Protein AF-A0A3R6RBU1-F1 (afdb_monomer)

Radius of gyration: 19.15 Å; Cα contacts (8 Å, |Δi|>4): 66; chains: 1; bounding box: 36×26×53 Å

Sequence (104 aa):
MIRDAIEECNFSGNILKETDTPEKHKHDILTIHMMRREFEVFDSALKALPTKEHDIVFTFINKERKMLEIAEDRDLAYQTVKNLIGDIKKLLESRTVPYFRETL

Nearest PDB structures (foldseek):
  2h27-assembly2_D  TM=8.951E-01  e=1.008E-01  Escherichia coli K-12
  1or7-assembly3_A  TM=9.163E-01  e=4.493E-01  Escherichia coli
  8z6g-assembly1_B  TM=6.522E-01  e=3.629E-01  Pseudomonas aeruginosa
  8z6g-assembly3_F  TM=6.658E-01  e=6.188E-01  Pseudomonas aeruginosa
  6dxo-assembly1_A  TM=5.872E-01  e=6.188E-01  Streptomyces venezuelae ATCC 10712

Foldseek 3Di:
DVVCCLAVVDCPPVPQVPPPCSPVSSVVSVVSNLVVVLVVQLVVLLVPDPPVLSVLLVCVVVVVDDLVVSCVVVVHDSVVSVVSNVVSVVSSCVRRVVVRDPDD

Mean predicted aligned error: 5.81 Å

Secondary structure (DSSP, 8-state):
-HHHHHHH---TTSTTTTSS-HHHHHHHHHHHHHHHHHHHHHHHHHHTS-HHHHHHHHHHHTTSS-HHHHHHHTT--HHHHHHHHHHHHHHHHHHHGGGS----

Solvent-accessible surface area (backbone atoms only — not comparable to full-atom values): 6020 Å² total; per-residue (Å²): 107,74,62,48,25,44,73,70,65,44,70,72,88,61,77,46,72,89,48,97,52,42,68,59,53,50,51,53,29,51,49,52,40,51,51,51,55,46,45,51,47,39,52,52,56,48,70,68,41,59,72,70,60,30,51,59,43,49,38,44,74,71,63,77,40,53,65,61,55,50,13,64,80,64,79,43,57,50,68,57,48,54,49,51,46,53,53,49,51,55,49,46,47,70,70,28,56,85,70,54,75,87,75,134

Structure (mmCIF, N/CA/C/O backbone):
data_AF-A0A3R6RBU1-F1
#
_entry.id   AF-A0A3R6RBU1-F1
#
loop_
_atom_site.group_PDB
_atom_s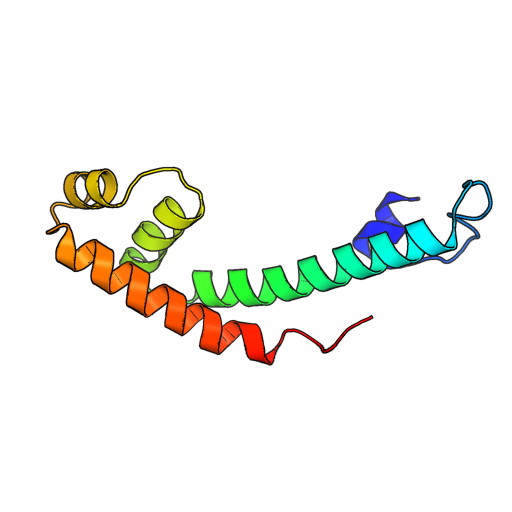ite.id
_atom_site.type_symbol
_atom_site.label_atom_id
_atom_site.label_alt_id
_atom_site.label_comp_id
_atom_site.label_asym_id
_atom_site.label_entity_id
_atom_site.label_seq_id
_atom_site.pdbx_PDB_ins_code
_atom_site.Cartn_x
_atom_site.Cartn_y
_atom_site.Cartn_z
_atom_site.occupancy
_atom_site.B_iso_or_equiv
_atom_site.auth_seq_id
_atom_site.auth_comp_id
_atom_site.auth_asym_id
_atom_site.auth_atom_id
_atom_site.pdbx_PDB_model_num
ATOM 1 N N . MET A 1 1 ? 5.257 -0.195 -30.482 1.00 73.44 1 MET A N 1
ATO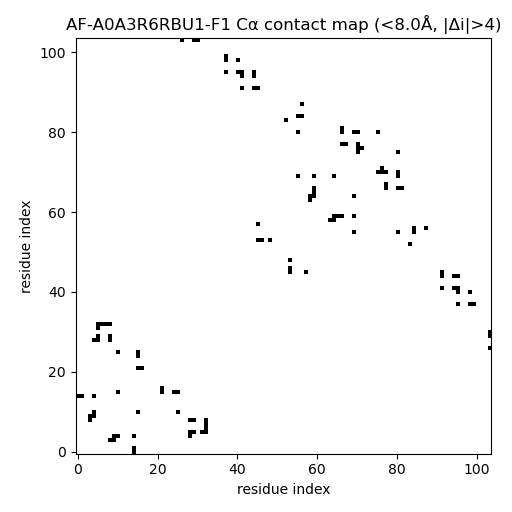M 2 C CA . MET A 1 1 ? 5.521 1.223 -30.120 1.00 73.44 1 MET A CA 1
ATOM 3 C C . MET A 1 1 ? 6.303 1.268 -28.806 1.00 73.44 1 MET A C 1
ATOM 5 O O . MET A 1 1 ? 6.383 0.244 -28.144 1.00 73.44 1 MET A O 1
ATOM 9 N N . ILE A 1 2 ? 6.879 2.410 -28.397 1.00 74.06 2 ILE A N 1
ATOM 10 C CA . ILE A 1 2 ? 7.621 2.504 -27.115 1.00 74.06 2 ILE A CA 1
ATOM 11 C C . ILE A 1 2 ? 6.748 2.147 -25.899 1.00 74.06 2 ILE A C 1
ATOM 13 O O . ILE A 1 2 ? 7.240 1.587 -24.926 1.00 74.06 2 ILE A O 1
ATOM 17 N N . ARG A 1 3 ? 5.435 2.404 -25.992 1.00 78.69 3 ARG A N 1
ATOM 18 C CA . ARG A 1 3 ? 4.434 1.984 -25.005 1.00 78.69 3 ARG A CA 1
ATOM 19 C C . ARG A 1 3 ? 4.461 0.471 -24.782 1.00 78.69 3 ARG A C 1
ATOM 21 O O . ARG A 1 3 ? 4.620 0.055 -23.645 1.00 78.69 3 ARG A O 1
ATOM 28 N N . ASP A 1 4 ? 4.377 -0.324 -25.844 1.00 77.19 4 ASP A N 1
ATOM 29 C CA . ASP A 1 4 ? 4.359 -1.793 -25.754 1.00 77.19 4 ASP A CA 1
ATOM 30 C C . ASP A 1 4 ? 5.673 -2.332 -25.168 1.00 77.19 4 ASP A C 1
ATOM 32 O O . ASP A 1 4 ? 5.671 -3.274 -24.382 1.00 77.19 4 ASP A O 1
ATOM 36 N N . ALA A 1 5 ? 6.804 -1.679 -25.466 1.00 76.62 5 ALA A N 1
ATOM 37 C CA . ALA A 1 5 ? 8.080 -2.018 -24.841 1.00 76.62 5 ALA A CA 1
ATOM 38 C C . ALA A 1 5 ? 8.053 -1.796 -23.319 1.00 76.62 5 ALA A C 1
ATOM 40 O O . ALA A 1 5 ? 8.571 -2.625 -22.579 1.00 76.62 5 ALA A O 1
ATOM 41 N N . ILE A 1 6 ? 7.418 -0.720 -22.847 1.00 77.88 6 ILE A N 1
ATOM 42 C CA . ILE A 1 6 ? 7.269 -0.404 -21.416 1.00 77.88 6 ILE A CA 1
ATOM 43 C C . ILE A 1 6 ? 6.228 -1.307 -20.737 1.00 77.88 6 ILE A C 1
ATOM 45 O O . ILE A 1 6 ? 6.423 -1.736 -19.601 1.00 77.88 6 ILE A O 1
ATOM 49 N N . GLU A 1 7 ? 5.101 -1.567 -21.400 1.00 79.75 7 GLU A N 1
ATOM 50 C CA . GLU A 1 7 ? 3.982 -2.318 -20.827 1.00 79.75 7 GLU A CA 1
ATOM 51 C C . GLU A 1 7 ? 4.251 -3.827 -20.809 1.00 79.75 7 GLU A C 1
ATOM 53 O O . GLU A 1 7 ? 4.075 -4.466 -19.772 1.00 79.75 7 GLU A O 1
ATOM 58 N N . GLU A 1 8 ? 4.748 -4.380 -21.913 1.00 82.50 8 GLU A N 1
ATOM 59 C CA . GLU A 1 8 ? 4.933 -5.823 -22.105 1.00 82.50 8 GLU A CA 1
ATOM 60 C C . GLU A 1 8 ? 6.388 -6.275 -21.917 1.00 82.50 8 GLU A C 1
ATOM 62 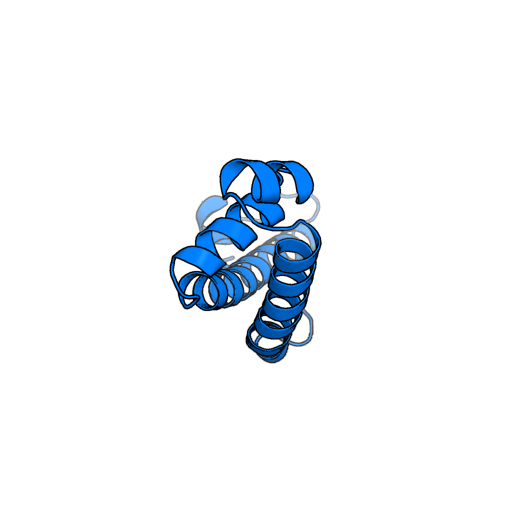O O . GLU A 1 8 ? 6.690 -7.459 -22.055 1.00 82.50 8 GLU A O 1
ATOM 67 N N . CYS A 1 9 ? 7.306 -5.346 -21.624 1.00 83.31 9 CYS A N 1
ATOM 68 C CA . CYS A 1 9 ? 8.749 -5.608 -21.608 1.00 83.31 9 CYS A CA 1
ATOM 69 C C . CYS A 1 9 ? 9.270 -6.177 -22.950 1.00 83.31 9 CYS A C 1
ATOM 71 O O . CYS A 1 9 ? 10.172 -7.017 -22.995 1.00 83.31 9 CYS A O 1
ATOM 73 N N . ASN A 1 10 ? 8.679 -5.743 -24.069 1.00 83.69 10 ASN A N 1
ATOM 74 C CA . ASN A 1 10 ? 8.955 -6.274 -25.402 1.00 83.69 10 ASN A CA 1
ATOM 75 C C . ASN A 1 10 ? 9.866 -5.341 -26.220 1.00 83.69 10 ASN A C 1
ATOM 77 O O . ASN A 1 10 ? 9.437 -4.309 -26.729 1.00 83.69 10 ASN A O 1
ATOM 81 N N . PHE A 1 11 ? 11.127 -5.739 -26.401 1.00 82.31 11 PHE A N 1
ATOM 82 C CA . PHE A 1 11 ? 12.130 -4.970 -27.156 1.00 82.31 11 PHE A CA 1
ATOM 83 C C . PHE A 1 11 ? 12.249 -5.367 -28.638 1.00 82.31 11 PHE A C 1
ATOM 85 O O . PHE A 1 11 ? 13.179 -4.931 -29.323 1.00 82.31 11 PHE A O 1
ATOM 92 N N . SER A 1 12 ? 11.359 -6.226 -29.143 1.00 80.12 12 SER A N 1
ATOM 93 C CA . SER A 1 12 ? 11.398 -6.666 -30.542 1.00 80.12 12 SER A CA 1
ATOM 94 C C . SER A 1 12 ? 11.209 -5.497 -31.519 1.00 80.12 12 SER A C 1
ATOM 96 O O . SER A 1 12 ? 10.585 -4.492 -31.201 1.00 80.12 12 SER A O 1
ATOM 98 N N . GLY A 1 13 ? 11.776 -5.602 -32.726 1.00 76.75 13 GLY A N 1
ATOM 99 C CA . GLY A 1 13 ? 11.586 -4.583 -33.768 1.00 76.75 13 GLY A CA 1
ATOM 100 C C . GLY A 1 13 ? 12.490 -3.348 -33.664 1.00 76.75 13 GLY A C 1
ATOM 101 O O . GLY A 1 13 ? 12.150 -2.314 -34.226 1.00 76.75 13 GLY A O 1
ATOM 102 N N . ASN A 1 14 ? 13.647 -3.446 -32.994 1.00 78.38 14 ASN A N 1
ATOM 103 C CA . ASN A 1 14 ? 14.657 -2.375 -32.919 1.00 78.38 14 ASN A CA 1
ATOM 104 C C . ASN A 1 14 ? 14.142 -1.052 -32.311 1.00 78.38 14 ASN A C 1
ATOM 106 O O . ASN A 1 14 ? 14.672 0.011 -32.624 1.00 78.38 14 ASN A O 1
ATOM 110 N N . ILE A 1 15 ? 13.153 -1.113 -31.412 1.00 81.25 15 ILE A N 1
ATOM 111 C CA . ILE A 1 15 ? 12.446 0.059 -30.851 1.00 81.25 15 ILE A CA 1
ATOM 112 C C . ILE A 1 15 ? 13.400 1.076 -30.192 1.00 81.25 15 ILE A C 1
ATOM 114 O O . ILE A 1 15 ? 13.103 2.265 -30.161 1.00 81.25 15 ILE A O 1
ATOM 118 N N . LEU A 1 16 ? 14.556 0.624 -29.691 1.00 80.75 16 LEU A N 1
ATOM 119 C CA . LEU A 1 16 ? 15.550 1.466 -29.012 1.00 80.75 16 LEU A CA 1
ATOM 120 C C . LEU A 1 16 ? 16.762 1.835 -29.890 1.00 80.75 16 LEU A C 1
ATOM 122 O O . LEU A 1 16 ? 17.642 2.558 -29.433 1.00 80.75 16 LEU A O 1
ATOM 126 N N . LYS A 1 17 ? 16.845 1.358 -31.139 1.00 80.12 17 LYS A N 1
ATOM 127 C CA . LYS A 1 17 ? 18.063 1.448 -31.970 1.00 80.12 17 LYS A CA 1
ATOM 128 C C . LYS A 1 17 ? 18.475 2.881 -32.328 1.00 80.12 17 LYS A C 1
ATOM 130 O O . LYS A 1 17 ? 19.655 3.127 -32.545 1.00 80.12 17 LYS A O 1
ATOM 135 N N . GLU A 1 18 ? 17.519 3.802 -32.391 1.00 81.88 18 GLU A N 1
ATOM 136 C CA . GLU A 1 18 ? 17.754 5.217 -32.720 1.00 81.88 18 GLU A CA 1
ATOM 137 C C . GLU A 1 18 ? 17.927 6.102 -31.476 1.00 81.88 18 GLU A C 1
ATOM 139 O O . GLU A 1 18 ? 18.008 7.320 -31.590 1.00 81.88 18 GLU A O 1
ATOM 144 N N . THR A 1 19 ? 17.962 5.507 -30.281 1.00 82.81 19 THR A N 1
ATOM 145 C CA . THR A 1 19 ? 18.181 6.249 -29.033 1.00 82.81 19 THR A CA 1
ATOM 146 C C . THR A 1 19 ? 19.668 6.387 -28.726 1.00 82.81 19 THR A C 1
ATOM 148 O O . THR A 1 19 ? 20.467 5.522 -29.083 1.00 82.81 19 THR A O 1
ATOM 151 N N . ASP A 1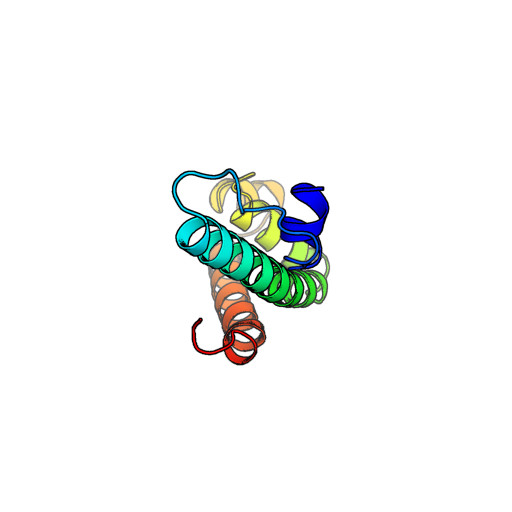 20 ? 20.031 7.444 -28.000 1.00 86.00 20 ASP A N 1
ATOM 152 C CA . ASP A 1 20 ? 21.424 7.709 -27.622 1.00 86.00 20 ASP A CA 1
ATOM 153 C C . ASP A 1 20 ? 21.971 6.669 -26.626 1.00 86.00 20 ASP A C 1
ATOM 155 O O . ASP A 1 20 ? 23.175 6.417 -26.569 1.00 86.00 20 ASP A O 1
ATOM 159 N N . THR A 1 21 ? 21.090 6.055 -25.824 1.00 87.50 21 THR A N 1
ATOM 160 C CA . THR A 1 21 ? 21.459 5.114 -24.751 1.00 87.50 21 THR A CA 1
ATOM 161 C C . THR A 1 21 ? 20.529 3.890 -24.683 1.00 87.50 21 THR A C 1
ATOM 163 O O . THR A 1 21 ? 19.811 3.717 -23.693 1.00 87.50 21 THR A O 1
ATOM 166 N N . PRO A 1 22 ? 20.527 3.006 -25.697 1.00 86.62 22 PRO A N 1
ATOM 167 C CA . PRO A 1 22 ? 19.580 1.890 -25.797 1.00 86.62 22 PRO A CA 1
ATOM 168 C C . PRO A 1 22 ? 19.629 0.933 -24.601 1.00 86.62 22 PRO A C 1
ATOM 170 O O . PRO A 1 22 ? 18.584 0.521 -24.103 1.00 86.62 22 PRO A O 1
ATOM 173 N N . GLU A 1 23 ? 20.821 0.627 -24.083 1.00 87.44 23 GLU A N 1
ATOM 174 C CA . GLU A 1 23 ? 20.972 -0.260 -22.919 1.00 87.44 23 GLU A CA 1
ATOM 175 C C . GLU A 1 23 ? 20.424 0.360 -21.630 1.00 87.44 23 GLU A C 1
ATOM 177 O O . GLU A 1 23 ? 19.786 -0.325 -20.832 1.00 87.44 23 GLU A O 1
ATOM 182 N N . LYS A 1 24 ? 20.592 1.677 -21.449 1.00 89.56 24 LYS A N 1
ATOM 183 C CA . LYS A 1 24 ? 20.005 2.389 -20.309 1.00 89.56 24 LYS A CA 1
ATOM 184 C C . LYS A 1 24 ? 18.481 2.334 -20.372 1.00 89.56 24 LYS A C 1
ATOM 186 O O . LYS A 1 24 ? 17.840 1.979 -19.392 1.00 89.56 24 LYS A O 1
ATOM 191 N N . HIS A 1 25 ? 17.901 2.612 -21.539 1.00 88.31 25 HIS A N 1
ATOM 192 C CA . HIS A 1 25 ? 16.451 2.541 -21.714 1.00 88.31 25 HIS A CA 1
ATOM 193 C C . HIS A 1 25 ? 15.910 1.128 -21.500 1.00 88.31 25 HIS A C 1
ATOM 195 O O . HIS A 1 25 ? 14.848 0.965 -20.905 1.00 88.31 25 HIS A O 1
ATOM 201 N N . LYS A 1 26 ? 16.647 0.101 -21.932 1.00 88.19 26 LYS A N 1
ATOM 202 C CA . LYS A 1 26 ? 16.296 -1.296 -21.674 1.00 88.19 26 LYS A CA 1
ATOM 203 C C . LYS A 1 26 ? 16.275 -1.602 -20.176 1.00 88.19 26 LYS A C 1
ATOM 205 O O . LYS A 1 26 ? 15.310 -2.194 -19.697 1.00 88.19 26 LYS A O 1
ATOM 210 N N . HIS A 1 27 ? 17.297 -1.163 -19.442 1.00 88.62 27 HIS A N 1
ATOM 211 C CA . HIS A 1 27 ? 17.366 -1.308 -17.989 1.00 88.62 27 HIS A CA 1
ATOM 212 C C . HIS A 1 27 ? 16.221 -0.567 -17.276 1.00 88.62 27 HIS A C 1
ATOM 214 O O . HIS A 1 27 ? 15.569 -1.133 -16.398 1.00 88.62 27 HIS A O 1
ATOM 220 N N . ASP A 1 28 ? 15.926 0.670 -17.680 1.00 88.75 28 ASP A N 1
ATOM 221 C CA . ASP A 1 28 ? 14.831 1.467 -17.114 1.00 88.75 28 ASP A CA 1
ATOM 222 C C . ASP A 1 28 ? 13.468 0.795 -17.358 1.00 88.75 28 ASP A C 1
ATOM 224 O O . ASP A 1 28 ? 12.655 0.671 -16.443 1.00 88.75 28 ASP A O 1
ATOM 228 N N . ILE A 1 29 ? 13.232 0.290 -18.574 1.00 88.62 29 ILE A N 1
ATOM 229 C CA . ILE A 1 29 ? 12.010 -0.445 -18.935 1.00 88.62 29 ILE A CA 1
ATOM 230 C C . ILE A 1 29 ? 11.868 -1.725 -18.108 1.00 88.62 29 ILE A C 1
ATOM 232 O O . ILE A 1 29 ? 10.792 -1.999 -17.576 1.00 88.62 29 ILE A O 1
ATOM 236 N N . LEU A 1 30 ? 12.947 -2.499 -17.974 1.00 87.44 30 LEU A N 1
ATOM 237 C CA . LEU A 1 30 ? 12.970 -3.697 -17.138 1.00 87.44 30 LEU A CA 1
ATOM 238 C C . LEU A 1 30 ? 12.653 -3.362 -15.675 1.00 87.44 30 LEU A C 1
ATOM 240 O O . LEU A 1 30 ? 11.839 -4.041 -15.052 1.00 87.44 30 LEU A O 1
ATOM 244 N N . THR A 1 31 ? 13.232 -2.279 -15.155 1.00 87.94 31 THR A N 1
ATOM 245 C CA . THR A 1 31 ? 12.986 -1.803 -13.787 1.00 87.94 31 THR A CA 1
ATOM 246 C C . THR A 1 31 ? 11.508 -1.471 -13.589 1.00 87.94 31 THR A C 1
ATOM 248 O O . THR A 1 31 ? 10.881 -1.976 -12.662 1.00 87.94 31 THR A O 1
ATOM 251 N N . ILE A 1 32 ? 10.916 -0.692 -14.501 1.00 88.00 32 ILE A N 1
ATOM 252 C CA . ILE A 1 32 ? 9.491 -0.335 -14.456 1.00 88.00 32 ILE A CA 1
ATOM 253 C C . ILE A 1 32 ? 8.604 -1.584 -14.521 1.00 88.00 32 ILE A C 1
ATOM 255 O O . ILE A 1 32 ? 7.631 -1.686 -13.772 1.00 88.00 32 ILE A O 1
ATOM 259 N N . HIS A 1 33 ? 8.925 -2.542 -15.392 1.00 86.94 33 HIS A N 1
ATOM 260 C CA . HIS A 1 33 ? 8.154 -3.777 -15.524 1.00 86.94 33 HIS A CA 1
ATOM 261 C C . HIS A 1 33 ? 8.156 -4.596 -14.223 1.00 86.94 33 HIS A C 1
ATOM 263 O O . HIS A 1 33 ? 7.100 -5.051 -13.777 1.00 86.94 33 HIS A O 1
ATOM 269 N N . MET A 1 34 ? 9.311 -4.731 -13.565 1.00 85.69 34 MET A N 1
ATOM 270 C CA . MET A 1 34 ? 9.391 -5.397 -12.262 1.00 85.69 34 MET A CA 1
ATOM 271 C C . MET A 1 34 ? 8.619 -4.639 -11.180 1.00 85.69 34 MET A C 1
ATOM 273 O O . MET A 1 34 ? 7.818 -5.255 -10.482 1.00 85.69 34 MET A O 1
ATOM 277 N N . MET A 1 35 ? 8.771 -3.312 -11.097 1.00 87.44 35 MET A N 1
ATOM 278 C CA . MET A 1 35 ? 8.043 -2.484 -10.128 1.00 87.44 35 MET A CA 1
ATOM 279 C C . MET A 1 35 ? 6.524 -2.631 -10.266 1.00 87.44 35 MET A C 1
ATOM 281 O O . MET A 1 35 ? 5.813 -2.651 -9.265 1.00 87.44 35 MET A O 1
ATOM 285 N N . ARG A 1 36 ? 6.002 -2.753 -11.494 1.00 88.31 36 ARG A N 1
ATOM 286 C CA . ARG A 1 36 ? 4.565 -2.979 -11.730 1.00 88.31 36 ARG A CA 1
ATOM 287 C C . ARG A 1 36 ? 4.102 -4.310 -11.155 1.00 88.31 36 ARG A C 1
ATOM 289 O O . ARG A 1 36 ? 3.086 -4.347 -10.472 1.00 88.31 36 ARG A O 1
ATOM 296 N N . ARG A 1 37 ? 4.872 -5.376 -11.367 1.00 86.56 37 ARG A N 1
ATOM 297 C CA . ARG A 1 37 ? 4.585 -6.690 -10.783 1.00 86.56 37 ARG A CA 1
ATOM 298 C C . ARG A 1 37 ? 4.642 -6.659 -9.253 1.00 86.56 37 ARG A C 1
ATOM 300 O O . ARG A 1 37 ? 3.785 -7.234 -8.592 1.00 86.56 37 ARG A O 1
ATOM 307 N N . GLU A 1 38 ? 5.642 -5.996 -8.683 1.00 90.38 38 GLU A N 1
ATOM 308 C CA . GLU A 1 38 ? 5.770 -5.822 -7.231 1.00 90.38 38 GLU A CA 1
ATOM 309 C C . GLU A 1 38 ? 4.589 -5.027 -6.659 1.00 90.38 38 GLU A C 1
ATOM 311 O O . GLU A 1 38 ? 4.022 -5.393 -5.625 1.00 90.38 38 GLU A O 1
ATOM 316 N N . PHE A 1 39 ? 4.160 -3.987 -7.378 1.00 91.50 39 PHE A N 1
ATOM 317 C CA . PHE A 1 39 ? 2.983 -3.204 -7.035 1.00 91.50 39 PHE A CA 1
ATOM 318 C C . PHE A 1 39 ? 1.690 -4.022 -7.121 1.00 91.50 39 PHE A C 1
ATOM 320 O O . PHE A 1 39 ? 0.851 -3.888 -6.242 1.00 91.50 39 PHE A O 1
ATOM 327 N N . GLU A 1 40 ? 1.525 -4.905 -8.108 1.00 92.75 40 GLU A N 1
ATOM 328 C CA . GLU A 1 40 ? 0.357 -5.797 -8.205 1.00 92.75 40 GLU A CA 1
ATOM 329 C C . GLU A 1 40 ? 0.242 -6.739 -7.000 1.00 92.75 40 GLU A C 1
ATOM 331 O O . GLU A 1 40 ? -0.858 -6.964 -6.486 1.00 92.75 40 GLU A O 1
ATOM 336 N N . VAL A 1 41 ? 1.371 -7.263 -6.507 1.00 93.31 41 VAL A N 1
ATOM 337 C CA . VAL A 1 41 ? 1.392 -8.073 -5.279 1.00 93.31 41 VAL A CA 1
ATOM 338 C C . VAL A 1 41 ? 0.991 -7.223 -4.072 1.00 93.31 41 VAL A C 1
ATOM 340 O O . VAL A 1 41 ? 0.173 -7.656 -3.257 1.00 93.31 41 VAL A O 1
ATOM 343 N N . PHE A 1 42 ? 1.526 -6.003 -3.966 1.00 94.56 42 PHE A N 1
ATOM 344 C CA . PHE A 1 42 ? 1.161 -5.060 -2.909 1.00 94.56 42 PHE A CA 1
ATOM 345 C C . PHE A 1 42 ? -0.319 -4.673 -2.935 1.00 94.56 42 PHE A C 1
ATOM 347 O O . PHE A 1 42 ? -0.995 -4.772 -1.912 1.00 94.56 42 PHE A O 1
ATOM 354 N N . ASP A 1 43 ? -0.837 -4.288 -4.096 1.00 95.12 43 ASP A N 1
ATOM 355 C CA . ASP A 1 43 ? -2.229 -3.900 -4.303 1.00 95.12 43 ASP A CA 1
ATOM 356 C C . ASP A 1 43 ? -3.180 -5.063 -3.986 1.00 95.12 43 ASP A C 1
ATOM 358 O O . ASP A 1 43 ? -4.179 -4.882 -3.291 1.00 95.12 43 ASP A O 1
ATOM 362 N N . SER A 1 44 ? -2.824 -6.286 -4.389 1.00 95.31 44 SER A N 1
ATOM 363 C CA . SER A 1 44 ? -3.582 -7.491 -4.034 1.00 95.31 44 SER A CA 1
ATOM 364 C C . SER A 1 44 ? -3.603 -7.732 -2.521 1.00 95.31 44 SER A C 1
ATOM 366 O O . SER A 1 44 ? -4.654 -8.035 -1.952 1.00 95.31 44 SER A O 1
ATOM 368 N N . ALA A 1 45 ? -2.461 -7.572 -1.844 1.00 95.62 45 ALA A N 1
ATOM 369 C CA . ALA A 1 45 ? -2.373 -7.721 -0.393 1.00 95.62 45 ALA A CA 1
ATOM 370 C C . ALA A 1 45 ? -3.168 -6.636 0.355 1.00 95.62 45 ALA A C 1
ATOM 372 O O . ALA A 1 45 ? -3.787 -6.940 1.378 1.00 95.62 45 ALA A O 1
ATOM 373 N N . LEU A 1 46 ? -3.179 -5.404 -0.164 1.00 96.25 46 LEU A N 1
ATOM 374 C CA . LEU A 1 46 ? -3.950 -4.282 0.368 1.00 96.25 46 LEU A CA 1
ATOM 375 C C . LEU A 1 46 ? -5.457 -4.516 0.204 1.00 96.25 46 LEU A C 1
ATOM 377 O O . LEU A 1 46 ? -6.194 -4.420 1.182 1.00 96.25 46 LEU A O 1
ATOM 381 N N . LYS A 1 47 ? -5.914 -4.911 -0.990 1.00 95.62 47 LYS A N 1
ATOM 382 C CA . LYS A 1 47 ? -7.330 -5.208 -1.292 1.00 95.62 47 LYS A CA 1
ATOM 383 C C . LYS A 1 47 ? -7.897 -6.399 -0.518 1.00 95.62 47 LYS A C 1
ATOM 385 O O . LYS A 1 47 ? -9.109 -6.503 -0.368 1.00 95.62 47 LYS A O 1
ATOM 390 N N . ALA A 1 48 ? -7.040 -7.290 -0.024 1.00 96.31 48 ALA A N 1
ATOM 391 C CA . ALA A 1 48 ? -7.439 -8.421 0.810 1.00 96.31 48 ALA A CA 1
ATOM 392 C C . ALA A 1 48 ? -7.692 -8.048 2.286 1.00 96.31 48 ALA A C 1
ATOM 394 O O . ALA A 1 48 ? -8.077 -8.914 3.076 1.00 96.31 48 ALA A O 1
ATOM 395 N N . LEU A 1 49 ? -7.437 -6.799 2.692 1.00 97.00 49 LEU A N 1
ATOM 396 C CA . LEU A 1 49 ? -7.769 -6.316 4.032 1.00 97.00 49 LEU A CA 1
ATOM 397 C C . LEU A 1 49 ? -9.291 -6.184 4.206 1.00 97.00 49 LEU A C 1
ATOM 399 O O . LEU A 1 49 ? -9.999 -5.916 3.233 1.00 97.0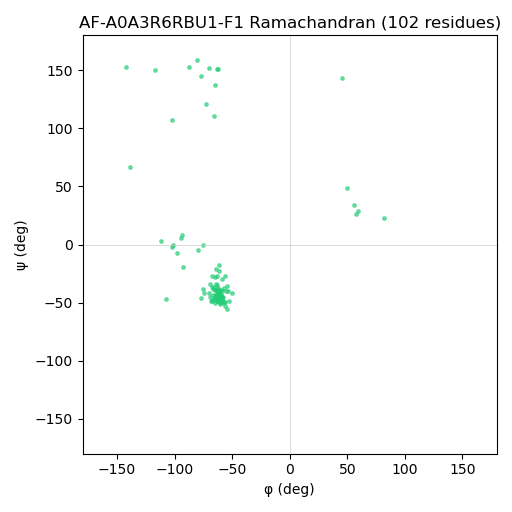0 49 LEU A O 1
ATOM 403 N N . PRO A 1 50 ? -9.819 -6.313 5.438 1.00 96.88 50 PRO A N 1
ATOM 404 C CA . PRO A 1 50 ? -11.218 -5.994 5.676 1.00 96.88 50 PRO A CA 1
ATOM 405 C C . PRO A 1 50 ? -11.492 -4.506 5.399 1.00 96.88 50 PRO A C 1
ATOM 407 O O . PRO A 1 50 ? -10.610 -3.656 5.523 1.00 96.88 50 PRO A O 1
ATOM 410 N N . THR A 1 51 ? -12.724 -4.188 4.992 1.00 96.06 51 THR A N 1
ATOM 411 C CA . THR A 1 51 ? -13.087 -2.885 4.406 1.00 96.06 51 THR A CA 1
ATOM 412 C C . THR A 1 51 ? -12.692 -1.685 5.268 1.00 96.06 51 THR A C 1
ATOM 414 O O . THR A 1 51 ? -12.236 -0.675 4.737 1.00 96.06 51 THR A O 1
ATOM 417 N N . LYS A 1 52 ? -12.847 -1.784 6.593 1.00 94.50 52 LYS A N 1
ATOM 418 C CA . LYS A 1 52 ? -12.548 -0.686 7.523 1.00 94.50 52 LYS A CA 1
ATOM 419 C C . LYS A 1 52 ? -11.044 -0.414 7.600 1.00 94.50 52 LYS A C 1
ATOM 421 O O . LYS A 1 52 ? -10.608 0.731 7.564 1.00 94.50 52 LYS A O 1
ATOM 426 N N . GLU A 1 53 ? -10.259 -1.472 7.714 1.00 96.19 53 GLU A N 1
ATOM 427 C CA . GLU A 1 53 ? -8.804 -1.452 7.765 1.00 96.19 53 GLU A CA 1
ATOM 428 C C . GLU A 1 53 ? -8.203 -0.987 6.442 1.00 96.19 53 GLU A C 1
ATOM 430 O O . GLU A 1 53 ? -7.293 -0.156 6.444 1.00 96.19 53 GLU A O 1
ATOM 435 N N . HIS A 1 54 ? -8.747 -1.488 5.329 1.00 97.00 54 HIS A N 1
ATOM 436 C CA . HIS A 1 54 ? -8.395 -1.046 3.987 1.00 97.00 54 HIS A CA 1
ATOM 437 C C . HIS A 1 54 ? -8.562 0.467 3.863 1.00 97.00 54 HIS A C 1
ATOM 439 O O . HIS A 1 54 ? -7.610 1.149 3.513 1.00 97.00 54 HIS A O 1
ATOM 445 N N . ASP A 1 55 ? -9.748 0.992 4.173 1.00 95.69 55 ASP A N 1
ATOM 446 C CA . ASP A 1 55 ? -10.065 2.416 4.060 1.00 95.69 55 ASP A CA 1
ATOM 447 C C . ASP A 1 55 ? -9.101 3.297 4.879 1.00 95.69 55 ASP A C 1
ATOM 449 O O . ASP A 1 55 ? -8.464 4.192 4.326 1.00 95.69 55 ASP A O 1
ATOM 453 N N . ILE A 1 56 ? -8.881 2.969 6.157 1.00 96.31 56 ILE A N 1
ATOM 454 C CA . ILE A 1 56 ? -7.957 3.715 7.030 1.00 96.31 56 ILE A CA 1
ATOM 455 C C . ILE A 1 56 ? -6.530 3.736 6.462 1.00 96.31 56 ILE A C 1
ATOM 457 O O . ILE A 1 56 ? -5.873 4.781 6.433 1.00 96.31 56 ILE A O 1
ATOM 461 N N . VAL A 1 57 ? -6.023 2.578 6.037 1.00 96.19 57 VAL A N 1
ATOM 462 C CA . VAL A 1 57 ? -4.637 2.456 5.570 1.00 96.19 57 VAL A CA 1
ATOM 463 C C . VAL A 1 57 ? -4.459 3.042 4.177 1.00 96.19 57 VAL A C 1
ATOM 465 O O . VAL A 1 57 ? -3.447 3.696 3.934 1.00 96.19 57 VAL A O 1
ATOM 468 N N . PHE A 1 58 ? -5.432 2.865 3.287 1.00 95.69 58 PHE A N 1
ATOM 469 C CA . PHE A 1 58 ? -5.422 3.418 1.937 1.00 95.69 58 PHE A CA 1
ATOM 470 C C . PHE A 1 58 ? -5.360 4.948 1.971 1.00 95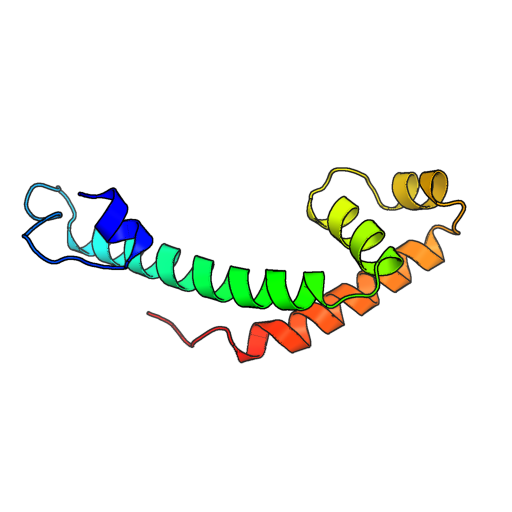.69 58 PHE A C 1
ATOM 472 O O . PHE A 1 58 ? -4.444 5.535 1.392 1.00 95.69 58 PHE A O 1
ATOM 479 N N . THR A 1 59 ? -6.247 5.594 2.736 1.00 95.38 59 THR A N 1
ATOM 480 C CA . THR A 1 59 ? -6.260 7.057 2.900 1.00 95.38 59 THR A CA 1
ATOM 481 C C . THR A 1 59 ? -4.939 7.575 3.483 1.00 95.38 59 THR A C 1
ATOM 483 O O . THR A 1 59 ? -4.418 8.605 3.042 1.00 95.38 59 THR A O 1
ATOM 486 N N . PHE A 1 60 ? -4.343 6.847 4.437 1.00 96.25 60 PHE A N 1
ATOM 487 C CA . PHE A 1 60 ? -3.045 7.215 5.004 1.00 96.25 60 PHE A CA 1
ATOM 488 C C . PHE A 1 60 ? -1.888 7.063 4.001 1.00 96.25 60 PHE A C 1
ATOM 490 O O . PHE A 1 60 ? -1.074 7.978 3.859 1.00 96.25 60 PHE A O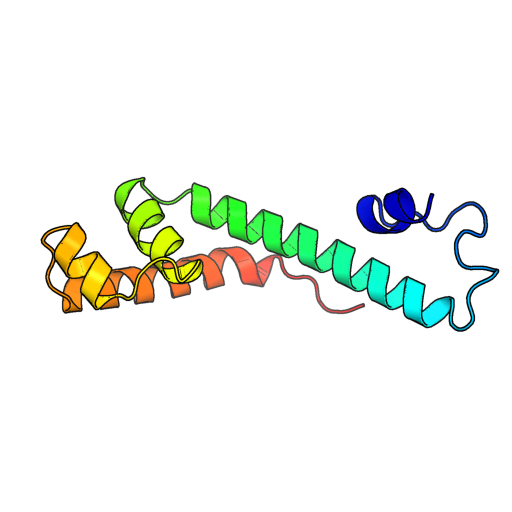 1
ATOM 497 N N . ILE A 1 61 ? -1.792 5.924 3.304 1.00 93.56 61 ILE A N 1
ATOM 498 C CA . ILE A 1 61 ? -0.705 5.633 2.351 1.00 93.56 61 ILE A CA 1
ATOM 499 C C . ILE A 1 61 ? -0.733 6.615 1.177 1.00 93.56 61 ILE A C 1
ATOM 501 O O . ILE A 1 61 ? 0.320 7.125 0.787 1.00 93.56 61 ILE A O 1
ATOM 505 N N . ASN A 1 62 ? -1.925 6.949 0.677 1.00 92.81 62 ASN A N 1
ATOM 506 C CA . ASN A 1 62 ? -2.101 7.923 -0.401 1.00 92.81 62 ASN A CA 1
ATOM 507 C C . ASN A 1 62 ? -1.927 9.378 0.048 1.00 92.81 62 ASN A C 1
ATOM 509 O O . ASN A 1 62 ? -2.010 10.286 -0.776 1.00 92.81 62 ASN A O 1
ATOM 513 N N . LYS A 1 63 ? -1.641 9.616 1.336 1.00 92.06 63 LYS A N 1
ATOM 514 C CA . LYS A 1 63 ? -1.468 10.951 1.927 1.00 92.06 63 LYS A CA 1
ATOM 515 C C . LYS A 1 63 ? -2.690 11.858 1.738 1.00 92.06 63 LYS A C 1
ATOM 517 O O . LYS A 1 63 ? -2.551 13.078 1.750 1.00 92.06 63 LYS A O 1
ATOM 522 N N . GLU A 1 64 ? -3.875 11.271 1.594 1.00 92.75 64 GLU A N 1
ATOM 523 C CA . GLU A 1 64 ? -5.141 12.007 1.508 1.00 92.75 64 GLU A CA 1
ATOM 524 C C . GLU A 1 64 ? -5.492 12.654 2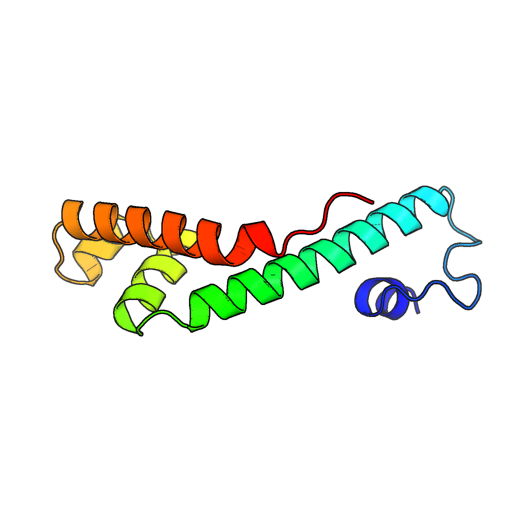.854 1.00 92.75 64 GLU A C 1
ATOM 526 O O . GLU A 1 64 ? -6.060 13.748 2.901 1.00 92.75 64 GLU A O 1
ATOM 531 N N . ARG A 1 65 ? -5.123 11.979 3.951 1.00 95.06 65 ARG A N 1
ATOM 532 C CA . ARG A 1 65 ? -5.295 12.440 5.332 1.00 95.06 65 ARG A CA 1
ATOM 533 C C . ARG A 1 65 ? -4.115 12.046 6.212 1.00 95.06 65 ARG A C 1
ATOM 535 O O . ARG A 1 65 ? -3.463 11.019 6.005 1.00 95.06 65 ARG A O 1
ATOM 542 N N . LYS A 1 66 ? -3.870 12.835 7.256 1.00 95.69 66 LYS A N 1
ATOM 543 C CA . LYS A 1 66 ? -2.963 12.477 8.359 1.00 95.69 66 LYS A CA 1
ATOM 544 C C . LYS A 1 66 ? -3.669 11.558 9.356 1.00 95.69 66 LYS A C 1
ATOM 546 O O . LYS A 1 66 ? -4.884 11.579 9.483 1.00 95.69 66 LYS A O 1
ATOM 551 N N . MET A 1 67 ? -2.898 10.807 10.146 1.00 95.94 67 MET A N 1
ATOM 552 C CA . MET A 1 67 ? -3.450 9.895 11.165 1.00 95.94 67 MET A CA 1
ATOM 553 C C . MET A 1 67 ? -4.414 10.575 12.150 1.00 95.94 67 MET A C 1
ATOM 555 O O . MET A 1 67 ? -5.370 9.942 12.578 1.00 95.94 67 MET A O 1
ATOM 559 N N . LEU A 1 68 ? -4.154 11.838 12.517 1.00 96.44 68 LEU A N 1
ATOM 560 C CA . LEU A 1 68 ? -5.035 12.602 13.404 1.00 96.44 68 LEU A CA 1
ATOM 561 C C . LEU A 1 68 ? -6.387 12.884 12.739 1.00 96.44 68 LEU A C 1
ATOM 563 O O . LEU A 1 68 ? -7.417 12.607 13.333 1.00 96.44 68 LEU A O 1
ATOM 567 N N . GLU A 1 69 ? -6.369 13.338 11.488 1.00 97.31 69 GLU A N 1
ATOM 568 C CA . GLU A 1 69 ? -7.582 13.617 10.711 1.00 97.31 69 GLU A CA 1
ATOM 569 C C . GLU A 1 69 ? -8.393 12.330 10.487 1.00 97.31 69 GLU A C 1
ATOM 571 O O . GLU A 1 69 ? -9.605 12.331 10.631 1.00 97.31 69 GLU A O 1
ATOM 576 N N . ILE A 1 70 ? -7.729 11.195 10.231 1.00 96.50 70 ILE A N 1
ATOM 577 C CA . ILE A 1 70 ? -8.398 9.886 10.113 1.00 96.50 70 ILE A CA 1
ATOM 578 C C . ILE A 1 70 ? -9.043 9.466 11.440 1.00 96.50 70 ILE A C 1
ATOM 580 O O . ILE A 1 70 ? -10.121 8.875 11.445 1.00 96.50 70 ILE A O 1
ATOM 584 N N . ALA A 1 71 ? -8.377 9.733 12.565 1.00 97.06 71 ALA A N 1
ATOM 585 C CA . ALA A 1 71 ? -8.906 9.429 13.889 1.00 97.06 71 ALA A CA 1
ATOM 586 C C . ALA A 1 71 ? -10.171 10.252 14.181 1.00 97.06 71 ALA A C 1
ATOM 588 O O . ALA A 1 71 ? -11.163 9.690 14.638 1.00 97.06 71 ALA A O 1
ATOM 589 N N . GLU A 1 72 ? -10.157 11.541 13.837 1.00 96.88 72 GLU A N 1
ATOM 590 C CA . GLU A 1 72 ? -11.310 12.441 13.944 1.00 96.88 72 GLU A CA 1
ATOM 591 C C . GLU A 1 72 ? -12.456 12.017 13.005 1.00 96.88 72 GLU A C 1
ATOM 593 O O . GLU A 1 72 ? -13.577 11.811 13.466 1.00 96.88 72 GLU A O 1
ATOM 598 N N . ASP A 1 73 ? -12.171 11.781 11.718 1.00 95.31 73 ASP A N 1
ATOM 599 C CA . ASP A 1 73 ? -13.154 11.399 10.685 1.00 95.31 73 ASP A CA 1
ATOM 600 C C . ASP A 1 73 ? -13.857 10.055 10.979 1.00 95.31 73 ASP A C 1
ATOM 602 O O . ASP A 1 73 ? -14.933 9.766 10.444 1.00 95.31 73 ASP A O 1
ATOM 606 N N . ARG A 1 74 ? -13.231 9.188 11.784 1.00 92.81 74 ARG A N 1
ATOM 607 C CA . ARG A 1 74 ? -13.715 7.833 12.096 1.00 92.81 74 ARG A CA 1
ATOM 608 C C . ARG A 1 74 ? -14.165 7.668 13.551 1.00 92.81 74 ARG A C 1
ATOM 610 O O . ARG A 1 74 ? -14.533 6.550 13.912 1.00 92.81 74 ARG A O 1
ATOM 617 N N . ASP A 1 75 ? -14.140 8.735 14.353 1.00 96.06 75 ASP A N 1
ATOM 618 C CA . ASP A 1 75 ? -14.419 8.716 15.799 1.00 96.06 75 ASP A CA 1
ATOM 619 C C . ASP A 1 75 ? -13.612 7.628 16.539 1.00 96.06 75 ASP A C 1
ATOM 621 O O . ASP A 1 75 ? -14.124 6.786 17.280 1.00 96.06 75 ASP A O 1
ATOM 625 N N . LEU A 1 76 ? -12.305 7.586 16.264 1.00 95.88 76 LEU A N 1
ATOM 626 C CA . LEU A 1 76 ? -11.358 6.644 16.858 1.00 95.88 76 LEU A CA 1
ATOM 627 C C . LEU A 1 76 ? -10.303 7.390 17.670 1.00 95.88 76 LEU A C 1
ATOM 629 O O . LEU A 1 76 ? -9.877 8.489 17.331 1.00 95.88 76 LEU A O 1
ATOM 633 N N . ALA A 1 77 ? -9.778 6.744 18.710 1.00 97.62 77 ALA A N 1
ATOM 634 C CA . ALA A 1 77 ? -8.595 7.264 19.383 1.00 97.62 77 ALA A CA 1
ATOM 635 C C . ALA A 1 77 ? -7.384 7.245 18.433 1.00 97.62 77 ALA A C 1
ATOM 637 O O . ALA A 1 77 ? -7.115 6.241 17.766 1.00 97.62 77 ALA A O 1
ATOM 638 N N . TYR A 1 78 ? -6.587 8.317 18.445 1.00 97.81 78 TYR A N 1
ATOM 639 C CA . TYR A 1 78 ? -5.357 8.422 17.647 1.00 97.81 78 TYR A CA 1
ATOM 640 C C . TYR A 1 78 ? -4.438 7.201 17.810 1.00 97.81 78 TYR A C 1
ATOM 642 O O . TYR A 1 78 ? -3.898 6.676 16.836 1.00 97.81 78 TYR A O 1
ATOM 650 N N . GLN A 1 79 ? -4.289 6.711 19.045 1.00 98.00 79 GLN A N 1
ATOM 651 C CA . GLN A 1 79 ? -3.447 5.553 19.330 1.00 98.00 79 GLN A CA 1
ATOM 652 C C . GLN A 1 79 ? -3.964 4.275 18.649 1.00 98.00 79 GLN A C 1
ATOM 654 O O . GLN A 1 79 ? -3.157 3.467 18.192 1.00 98.00 79 GLN A O 1
ATOM 659 N N . THR A 1 80 ? -5.284 4.117 18.523 1.00 96.56 80 THR A N 1
ATOM 660 C CA . THR A 1 80 ? -5.909 3.005 17.793 1.00 96.56 80 THR A CA 1
ATOM 661 C C . THR A 1 80 ? -5.534 3.050 16.316 1.00 96.56 80 THR A C 1
ATOM 663 O O . THR A 1 80 ? -5.072 2.048 15.778 1.00 96.56 80 THR A O 1
ATOM 666 N N . VAL A 1 81 ? -5.654 4.218 15.676 1.00 97.69 81 VAL A N 1
ATOM 667 C CA . VAL A 1 81 ? -5.287 4.409 14.261 1.00 97.69 81 VAL A CA 1
ATOM 668 C C . VAL A 1 81 ? -3.793 4.162 14.040 1.00 97.69 81 VAL A C 1
ATOM 670 O O . VAL A 1 81 ? -3.409 3.438 13.123 1.00 97.69 81 VAL A O 1
ATOM 673 N N . LYS A 1 82 ? -2.941 4.706 14.917 1.00 97.75 82 LYS A N 1
ATOM 674 C CA . LYS A 1 82 ? -1.486 4.522 14.856 1.00 97.75 82 LYS A CA 1
ATOM 675 C C . LYS A 1 82 ? -1.087 3.046 14.943 1.00 97.75 82 LYS A C 1
ATOM 677 O O . LYS A 1 82 ? -0.250 2.602 14.158 1.00 97.75 82 LYS A O 1
ATOM 682 N N . ASN A 1 83 ? -1.670 2.304 15.885 1.00 98.06 83 ASN A N 1
ATOM 683 C CA . ASN A 1 83 ? -1.398 0.877 16.052 1.00 98.06 83 ASN A CA 1
ATOM 684 C C . ASN A 1 83 ? -1.877 0.089 14.832 1.00 98.06 83 ASN A C 1
ATOM 686 O O . ASN A 1 83 ? -1.097 -0.663 14.257 1.00 98.06 83 ASN A O 1
ATOM 690 N N . LEU A 1 84 ? -3.108 0.348 14.382 1.00 97.69 84 LEU A N 1
ATOM 691 C CA . LEU A 1 84 ? -3.696 -0.319 13.225 1.00 97.69 84 LEU A CA 1
ATOM 692 C C . LEU A 1 84 ? -2.837 -0.157 11.964 1.00 97.69 84 LEU A C 1
ATOM 694 O O . LEU A 1 84 ? -2.502 -1.139 11.306 1.00 97.69 84 LEU A O 1
ATOM 698 N N . ILE A 1 85 ? -2.428 1.076 11.651 1.00 97.38 85 ILE A N 1
ATOM 699 C CA . ILE A 1 85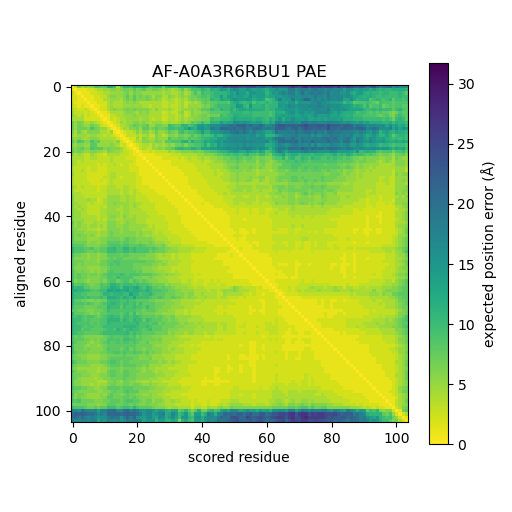 ? -1.550 1.351 10.507 1.00 97.38 85 ILE A CA 1
ATOM 700 C C . ILE A 1 85 ? -0.199 0.652 10.688 1.00 97.38 85 ILE A C 1
ATOM 702 O O . ILE A 1 85 ? 0.340 0.095 9.734 1.00 97.38 85 ILE A O 1
ATOM 706 N N . GLY A 1 86 ? 0.364 0.674 11.899 1.00 97.75 86 GLY A N 1
ATOM 707 C CA . GLY A 1 86 ? 1.623 -0.002 12.205 1.00 97.75 86 GLY A CA 1
ATOM 708 C C . GLY A 1 86 ? 1.568 -1.508 11.944 1.00 97.75 86 GLY A C 1
ATOM 709 O O . GLY A 1 86 ? 2.468 -2.049 11.300 1.00 97.75 86 GLY A O 1
ATOM 710 N N . ASP A 1 87 ? 0.505 -2.167 12.396 1.00 97.88 87 ASP A N 1
ATOM 711 C CA . ASP A 1 87 ? 0.318 -3.610 12.251 1.00 97.88 87 ASP A CA 1
ATOM 712 C C . ASP A 1 87 ? 0.042 -4.002 10.798 1.00 97.88 87 ASP A C 1
ATOM 714 O O . ASP A 1 87 ? 0.647 -4.945 10.283 1.00 97.88 87 ASP A O 1
ATOM 718 N N . ILE A 1 88 ? -0.789 -3.232 10.092 1.00 97.81 88 ILE A N 1
ATOM 719 C CA . ILE A 1 88 ? -1.072 -3.492 8.679 1.00 97.81 88 ILE A CA 1
ATOM 720 C C . ILE A 1 88 ? 0.165 -3.260 7.816 1.00 97.81 88 ILE A C 1
ATOM 722 O O . ILE A 1 88 ? 0.413 -4.048 6.912 1.00 97.81 88 ILE A O 1
ATOM 726 N N . LYS A 1 89 ? 0.993 -2.246 8.095 1.00 96.62 89 LYS A N 1
ATOM 727 C CA . LYS A 1 89 ? 2.253 -2.058 7.358 1.00 96.62 89 LYS A CA 1
ATOM 728 C C . LYS A 1 89 ? 3.167 -3.278 7.469 1.00 96.62 89 LYS A C 1
ATOM 730 O O . LYS A 1 89 ? 3.675 -3.730 6.448 1.00 96.62 89 LYS A O 1
ATOM 735 N N . LYS A 1 90 ? 3.324 -3.838 8.674 1.00 97.12 90 LYS A N 1
ATOM 736 C CA . LYS A 1 90 ? 4.099 -5.073 8.891 1.00 97.12 90 LYS A CA 1
ATOM 737 C C . LYS A 1 90 ? 3.478 -6.265 8.165 1.00 97.12 90 LYS A C 1
ATOM 739 O O . LYS A 1 90 ? 4.191 -7.077 7.583 1.00 97.12 90 LYS A O 1
ATOM 744 N N . LEU A 1 91 ? 2.147 -6.368 8.185 1.00 96.38 91 LEU A N 1
ATOM 745 C CA . LEU A 1 91 ? 1.426 -7.418 7.472 1.00 96.38 91 LEU A CA 1
ATOM 746 C C . LEU A 1 91 ? 1.652 -7.324 5.959 1.00 96.38 91 LEU A C 1
ATOM 748 O O . LEU A 1 91 ? 1.979 -8.333 5.340 1.00 96.38 91 LEU A O 1
ATOM 752 N N . LEU A 1 92 ? 1.499 -6.131 5.379 1.00 95.75 92 LEU A N 1
ATOM 753 C CA . LEU A 1 92 ? 1.740 -5.884 3.959 1.00 95.75 92 LEU A CA 1
ATOM 754 C C . LEU A 1 92 ? 3.179 -6.249 3.604 1.00 95.75 92 LEU A C 1
ATOM 756 O O . LEU A 1 92 ? 3.369 -7.076 2.725 1.00 95.75 92 LEU A O 1
ATOM 760 N N . GLU A 1 93 ? 4.164 -5.759 4.357 1.00 94.81 93 GLU A N 1
ATOM 761 C CA . GLU A 1 93 ? 5.579 -6.101 4.166 1.00 94.81 93 GLU A CA 1
ATOM 762 C C . GLU A 1 93 ? 5.812 -7.622 4.154 1.00 94.81 93 GLU A C 1
ATOM 764 O O . GLU A 1 93 ? 6.391 -8.154 3.208 1.00 94.81 93 GLU A O 1
ATOM 769 N N . SER A 1 94 ? 5.270 -8.349 5.138 1.00 94.94 94 SER A N 1
ATOM 770 C CA . SER A 1 94 ? 5.401 -9.813 5.211 1.00 94.94 94 SER A CA 1
ATOM 771 C C . SER A 1 94 ? 4.745 -10.559 4.042 1.00 94.94 94 SER A C 1
ATOM 773 O O . SER A 1 94 ? 5.160 -11.667 3.705 1.00 94.94 94 SER A O 1
ATOM 775 N N . ARG A 1 95 ? 3.716 -9.966 3.421 1.00 92.88 95 ARG A N 1
ATOM 776 C CA . ARG A 1 95 ? 2.964 -10.553 2.304 1.00 92.88 95 ARG A CA 1
ATOM 777 C C . ARG A 1 95 ? 3.512 -10.155 0.941 1.00 92.88 95 ARG A C 1
ATOM 779 O O . ARG A 1 95 ? 3.196 -10.839 -0.026 1.00 92.88 95 ARG A O 1
ATOM 786 N N . THR A 1 96 ? 4.288 -9.079 0.843 1.00 93.12 96 THR A N 1
ATOM 787 C CA . THR A 1 96 ? 4.744 -8.531 -0.441 1.00 93.12 96 THR A CA 1
ATOM 788 C C . THR A 1 96 ? 6.219 -8.782 -0.690 1.00 93.12 96 THR A C 1
ATOM 790 O O . THR A 1 96 ? 6.566 -9.269 -1.762 1.00 93.12 96 THR A O 1
ATOM 793 N N . VAL A 1 97 ? 7.077 -8.529 0.303 1.00 91.12 97 VAL A N 1
ATOM 794 C CA . VAL A 1 97 ? 8.539 -8.627 0.166 1.00 91.12 97 VAL A CA 1
ATOM 795 C C . VAL A 1 97 ? 9.011 -10.002 -0.325 1.00 91.12 97 VAL A C 1
ATOM 797 O O . VAL A 1 97 ? 9.871 -10.025 -1.199 1.00 91.12 97 VAL A O 1
ATOM 800 N N . PRO A 1 98 ? 8.443 -11.149 0.111 1.00 90.62 98 PRO A N 1
ATOM 801 C CA . PRO A 1 98 ? 8.863 -12.457 -0.405 1.00 90.62 98 PRO A CA 1
ATOM 802 C C . PRO A 1 98 ? 8.660 -12.657 -1.916 1.00 90.62 98 PRO A C 1
ATOM 804 O O . PRO A 1 98 ? 9.229 -13.582 -2.491 1.00 90.62 98 PRO A O 1
ATOM 807 N N . TYR A 1 99 ? 7.827 -11.832 -2.558 1.00 86.50 99 TYR A N 1
ATOM 808 C CA . TYR A 1 99 ? 7.564 -11.891 -3.997 1.00 86.50 99 TYR A CA 1
ATOM 809 C C . TYR A 1 99 ? 8.392 -10.887 -4.803 1.00 86.50 99 TYR A C 1
ATOM 811 O O . TYR A 1 99 ? 8.354 -10.932 -6.037 1.00 86.50 99 TYR A O 1
ATOM 819 N N . PHE A 1 100 ? 9.122 -9.992 -4.133 1.00 85.06 100 PHE A N 1
ATOM 820 C CA . PHE A 1 100 ? 10.063 -9.092 -4.788 1.00 85.06 100 PHE A CA 1
ATOM 821 C C . PHE A 1 100 ? 11.259 -9.939 -5.223 1.00 85.06 100 PHE A C 1
ATOM 823 O O . PHE A 1 100 ? 11.850 -10.665 -4.423 1.00 85.06 100 PHE A O 1
ATOM 830 N N . ARG A 1 101 ? 11.547 -9.953 -6.526 1.00 70.12 101 ARG A N 1
ATOM 831 C CA . ARG A 1 101 ? 12.622 -10.790 -7.070 1.00 70.12 101 ARG A CA 1
ATOM 832 C C . ARG A 1 101 ? 13.973 -10.142 -6.779 1.00 70.12 101 ARG A C 1
ATOM 834 O O . ARG A 1 101 ? 14.104 -8.924 -6.837 1.00 70.12 101 ARG A O 1
ATOM 841 N N . GLU A 1 102 ? 14.988 -10.963 -6.525 1.00 61.41 102 GLU A N 1
ATOM 842 C CA . GLU A 1 102 ? 16.374 -10.495 -6.461 1.00 61.41 102 GLU A CA 1
ATOM 843 C C . GLU A 1 102 ? 16.826 -10.014 -7.851 1.00 61.41 102 GLU A C 1
ATOM 845 O O . GLU A 1 102 ? 16.965 -10.831 -8.754 1.00 61.41 102 GLU A O 1
ATOM 850 N N . THR A 1 103 ? 17.007 -8.689 -7.969 1.00 62.41 103 THR A N 1
ATOM 851 C CA . THR A 1 103 ? 17.831 -7.887 -8.911 1.00 62.41 103 THR A CA 1
ATOM 852 C C . THR A 1 103 ? 17.834 -8.195 -10.424 1.00 62.41 103 THR A C 1
ATOM 854 O O . THR A 1 103 ? 17.834 -9.339 -10.864 1.00 62.41 103 THR A O 1
ATOM 857 N N . LEU A 1 104 ? 17.905 -7.118 -11.223 1.00 57.19 104 LEU A N 1
ATOM 858 C CA . LEU A 1 104 ? 18.184 -7.133 -12.671 1.00 57.19 104 LEU A CA 1
ATOM 859 C C . LEU A 1 104 ? 19.636 -7.462 -13.008 1.00 57.19 104 LEU A C 1
ATOM 861 O O . LEU A 1 104 ? 20.522 -7.047 -12.227 1.00 57.19 104 LEU A O 1
#

pLDDT: mean 89.8, std 8.51, range [57.19, 98.06]